Protein AF-A0A7X5N000-F1 (afdb_monomer_lite)

Sequence (124 aa):
MHSYPAKPLSILTPLVLGATPVIAQTAPAPAPAASEAPIIVTGRGLDDAPGDRAFDVVTIERDRILQSGSNRLESVLADVAGLQQFRRSDSRSANPTSQGITLRGLGGNAASRTLLLLDGVPQT

InterPro domains:
  IPR012910 TonB-dependent receptor, plug domain [PF07715] (56-123)
  IPR037066 TonB-dependent receptor, plug domain superfamily [G3DSA:2.170.130.10] (31-124)
  IPR039426 TonB-dependent receptor-like [PS52016] (45-124)

Radius of gyration: 41.98 Å; chains: 1; bounding box: 103×63×99 Å

Foldseek 3Di:
DDDDDDDDDDDDDDDDDDDDDDDPDPDPDPDPDDDPDDDDDDDDDDDDDPCNVVDDDDDDDPVNCVPPPVNAPVSSQVPDPQKDWQDPDGPVPDDPLQTAIGGNNPQHDSVGHPFDDDVNHTDD

pLDDT: mean 75.95, std 14.29, range [43.41, 93.75]

Secondary structure (DSSP, 8-state):
--------------------------PPPPP--S----------PPPPPTTGGGS------HHHHHT-TT--HHHHHTTSTTEEES-S--TTTS-GGG--EEETTBSEETTEE---EETTEE--

Structure (mmCIF, N/CA/C/O backbone):
data_AF-A0A7X5N000-F1
#
_entry.id   AF-A0A7X5N000-F1
#
loop_
_atom_site.group_PDB
_atom_site.id
_atom_site.type_symbol
_atom_site.label_atom_id
_atom_site.label_alt_id
_atom_site.label_comp_id
_atom_site.label_asym_id
_atom_site.label_entity_id
_atom_site.label_seq_id
_atom_site.pdbx_PDB_ins_code
_atom_site.Cartn_x
_atom_site.Cartn_y
_atom_site.Cartn_z
_atom_site.occupancy
_atom_site.B_iso_or_equiv
_atom_site.auth_seq_id
_atom_site.auth_comp_id
_atom_site.auth_asym_id
_atom_site.auth_atom_id
_atom_site.pdbx_PDB_model_num
ATOM 1 N N . MET A 1 1 ? 83.759 31.653 -83.967 1.00 43.41 1 MET A N 1
ATOM 2 C CA . MET A 1 1 ? 84.488 32.573 -83.071 1.00 43.41 1 MET A CA 1
ATOM 3 C C . MET A 1 1 ? 83.645 33.837 -82.939 1.00 43.41 1 MET A C 1
ATOM 5 O O . MET A 1 1 ? 83.430 34.488 -83.944 1.00 43.41 1 MET A O 1
ATOM 9 N N . HIS A 1 2 ? 83.105 34.073 -81.739 1.00 48.38 2 HIS A N 1
ATOM 10 C CA . HIS A 1 2 ? 82.548 35.325 -81.196 1.00 48.38 2 HIS A CA 1
ATOM 11 C C . HIS A 1 2 ? 81.526 36.144 -82.010 1.00 48.38 2 HIS A C 1
ATOM 13 O O . HIS A 1 2 ? 81.896 36.908 -82.895 1.00 48.38 2 HIS A O 1
ATOM 19 N N . SER A 1 3 ? 80.268 36.155 -81.552 1.00 48.22 3 SER A N 1
ATOM 20 C CA . SER A 1 3 ? 79.730 37.297 -80.778 1.00 48.22 3 SER A CA 1
ATOM 21 C C . SER A 1 3 ? 78.263 37.075 -80.383 1.00 48.22 3 SER A C 1
ATOM 23 O O . SER A 1 3 ? 77.413 36.840 -81.234 1.00 48.22 3 SER A O 1
ATOM 25 N N . TYR A 1 4 ? 77.974 37.176 -79.083 1.00 55.09 4 TYR A N 1
ATOM 26 C CA . TYR A 1 4 ? 76.634 37.465 -78.556 1.00 55.09 4 TYR A CA 1
ATOM 27 C C . TYR A 1 4 ? 76.375 38.971 -78.675 1.00 55.09 4 TYR A C 1
ATOM 29 O O . TYR A 1 4 ? 77.298 39.751 -78.429 1.00 55.09 4 TYR A O 1
ATOM 37 N N . PRO A 1 5 ? 75.123 39.389 -78.922 1.00 58.16 5 PRO A N 1
ATOM 38 C CA . PRO A 1 5 ? 74.670 40.598 -78.241 1.00 58.16 5 PRO A CA 1
ATOM 39 C C . PRO A 1 5 ? 73.259 40.526 -77.632 1.00 58.16 5 PRO A C 1
ATOM 41 O O . PRO A 1 5 ? 72.278 40.183 -78.281 1.00 58.16 5 PRO A O 1
ATOM 44 N N . ALA A 1 6 ? 73.244 40.933 -76.359 1.00 52.38 6 ALA A N 1
ATOM 45 C CA . ALA A 1 6 ? 72.279 41.769 -75.641 1.00 52.38 6 ALA A CA 1
ATOM 46 C C . ALA A 1 6 ? 70.773 41.429 -75.673 1.00 52.38 6 ALA A C 1
ATOM 48 O O . ALA A 1 6 ? 70.065 41.570 -76.662 1.00 52.38 6 ALA A O 1
ATOM 49 N N . LYS A 1 7 ? 70.272 41.111 -74.476 1.00 54.66 7 LYS A N 1
ATOM 50 C CA . LYS A 1 7 ? 68.864 40.957 -74.095 1.00 54.66 7 LYS A CA 1
ATOM 51 C C . LYS A 1 7 ? 68.276 42.337 -73.733 1.00 54.66 7 LYS A C 1
ATOM 53 O O . LYS A 1 7 ? 68.822 42.955 -72.818 1.00 54.66 7 LYS A O 1
ATOM 58 N N . PRO A 1 8 ? 67.182 42.827 -74.350 1.00 47.84 8 PRO A N 1
ATOM 59 C CA . PRO A 1 8 ? 66.508 44.030 -73.872 1.00 47.84 8 PRO A CA 1
ATOM 60 C C . PRO A 1 8 ? 65.340 43.692 -72.930 1.00 47.84 8 PRO A C 1
ATOM 62 O O . PRO A 1 8 ? 64.322 43.130 -73.317 1.00 47.84 8 PRO A O 1
ATOM 65 N N . LEU A 1 9 ? 65.585 44.008 -71.659 1.00 52.59 9 LEU A N 1
ATOM 66 C CA . LEU A 1 9 ? 64.733 44.729 -70.707 1.00 52.59 9 LEU A CA 1
ATOM 67 C C . LEU A 1 9 ? 63.201 44.516 -70.756 1.00 52.59 9 LEU A C 1
ATOM 69 O O . LEU A 1 9 ? 62.485 45.121 -71.549 1.00 52.59 9 LEU A O 1
ATOM 73 N N . SER A 1 10 ? 62.711 43.728 -69.794 1.00 45.31 10 SER A N 1
ATOM 74 C CA . SER A 1 10 ? 61.302 43.619 -69.397 1.00 45.31 10 SER A CA 1
ATOM 75 C C . SER A 1 10 ? 60.750 44.945 -68.865 1.00 45.31 10 SER A C 1
ATOM 77 O O . SER A 1 10 ? 61.334 45.530 -67.954 1.00 45.31 10 SER A O 1
ATOM 79 N N . ILE A 1 11 ? 59.576 45.361 -69.350 1.00 54.34 11 ILE A N 1
ATOM 80 C CA . ILE A 1 11 ? 58.754 46.398 -68.711 1.00 54.34 11 ILE A CA 1
ATOM 81 C C . ILE A 1 11 ? 57.588 45.702 -68.006 1.00 54.34 11 ILE A C 1
ATOM 83 O O . ILE A 1 11 ? 56.788 44.994 -68.612 1.00 54.34 11 ILE A O 1
ATOM 87 N N . LEU A 1 12 ? 57.572 45.877 -66.691 1.00 49.41 12 LEU A N 1
ATOM 88 C CA . LEU A 1 12 ? 56.717 45.230 -65.708 1.00 49.41 12 LEU A CA 1
ATOM 89 C C . LEU A 1 12 ? 55.396 46.014 -65.615 1.00 49.41 12 LEU A C 1
ATOM 91 O O . LEU A 1 12 ? 55.392 47.176 -65.216 1.00 49.41 12 LEU A O 1
ATOM 95 N N . THR A 1 13 ? 54.282 45.415 -66.035 1.00 55.94 13 THR A N 1
ATOM 96 C CA . THR A 1 13 ? 52.944 46.029 -65.961 1.00 55.94 13 THR A CA 1
ATOM 97 C C . THR A 1 13 ? 52.399 45.904 -64.531 1.00 55.94 13 THR A C 1
ATOM 99 O O . THR A 1 13 ? 52.417 44.795 -63.993 1.00 55.94 13 THR A O 1
ATOM 102 N N . PRO A 1 14 ? 51.911 46.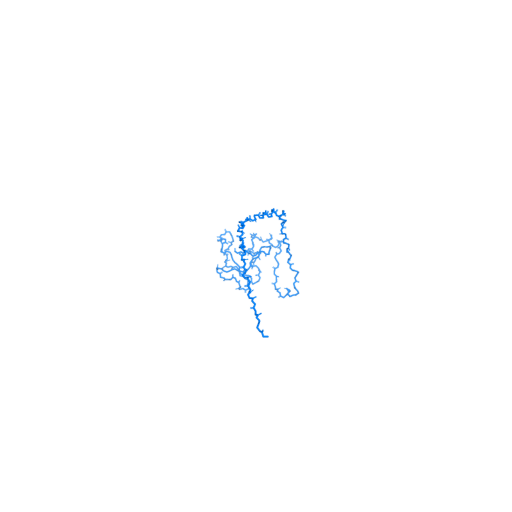977 -63.878 1.00 48.62 14 PRO A N 1
ATOM 103 C CA . PRO A 1 14 ? 51.388 46.863 -62.524 1.00 48.62 14 PRO A CA 1
ATOM 104 C C . PRO A 1 14 ? 49.973 46.270 -62.550 1.00 48.62 14 PRO A C 1
ATOM 106 O O . PRO A 1 14 ? 49.056 46.816 -63.162 1.00 48.62 14 PRO A O 1
ATOM 109 N N . LEU A 1 15 ? 49.806 45.139 -61.865 1.00 55.38 15 LEU A N 1
ATOM 110 C CA . LEU A 1 15 ? 48.518 44.525 -61.557 1.00 55.38 15 LEU A CA 1
ATOM 111 C C . LEU A 1 15 ? 47.834 45.355 -60.460 1.00 55.38 15 LEU A C 1
ATOM 113 O O . LEU A 1 15 ? 48.228 45.304 -59.296 1.00 55.38 15 LEU A O 1
ATOM 117 N N . VAL A 1 16 ? 46.826 46.143 -60.833 1.00 54.19 16 VAL A N 1
ATOM 118 C CA . VAL A 1 16 ? 45.988 46.882 -59.880 1.00 54.19 16 VAL A CA 1
ATOM 119 C C . VAL A 1 16 ? 45.058 45.888 -59.183 1.00 54.19 16 VAL A C 1
ATOM 121 O O . VAL A 1 16 ? 44.122 45.366 -59.785 1.00 54.19 16 VAL A O 1
ATOM 124 N N . LEU A 1 17 ? 45.330 45.614 -57.908 1.00 57.16 17 LEU A N 1
ATOM 125 C CA . LEU A 1 17 ? 44.485 44.792 -57.048 1.00 57.16 17 LEU A CA 1
ATOM 126 C C . LEU A 1 17 ? 43.317 45.655 -56.537 1.00 57.16 17 LEU A C 1
ATOM 128 O O . LEU A 1 17 ? 43.455 46.406 -55.574 1.00 57.16 17 LEU A O 1
ATOM 132 N N . GLY A 1 18 ? 42.176 45.598 -57.223 1.00 48.56 18 GLY A N 1
ATOM 133 C CA . GLY A 1 18 ? 40.949 46.257 -56.780 1.00 48.56 18 GLY A CA 1
ATOM 134 C C . GLY A 1 18 ? 40.359 45.541 -55.564 1.00 48.56 18 GLY A C 1
ATOM 135 O O . GLY A 1 18 ? 39.901 44.408 -55.674 1.00 48.56 18 GLY A O 1
ATOM 136 N N . ALA A 1 19 ? 40.362 46.196 -54.404 1.00 58.88 19 ALA A N 1
ATOM 137 C CA . ALA A 1 19 ? 39.659 45.727 -53.217 1.00 58.88 19 ALA A CA 1
ATOM 138 C C . ALA A 1 19 ? 38.147 45.952 -53.394 1.00 58.88 19 ALA A C 1
ATOM 140 O O . ALA A 1 19 ? 37.656 47.072 -53.261 1.00 58.88 19 ALA A O 1
ATOM 141 N N . THR A 1 20 ? 37.397 44.897 -53.711 1.00 60.53 20 THR A N 1
ATOM 142 C CA . THR A 1 20 ? 35.929 44.934 -53.680 1.00 60.53 20 THR A CA 1
ATOM 143 C C . THR A 1 20 ? 35.450 44.827 -52.228 1.00 60.53 20 THR A C 1
ATOM 145 O O . THR A 1 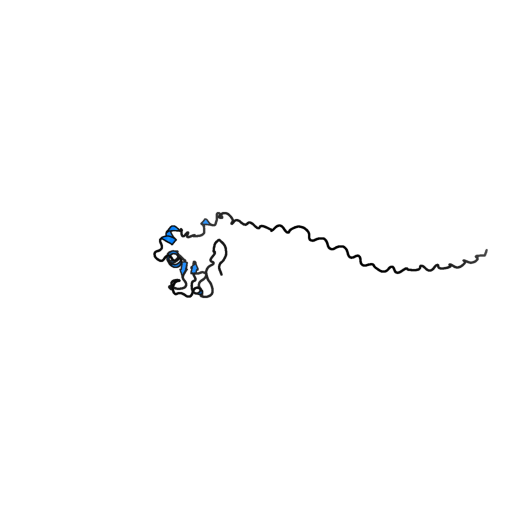20 ? 35.844 43.874 -51.549 1.00 60.53 20 THR A O 1
ATOM 148 N N . PRO A 1 21 ? 34.611 45.747 -51.721 1.00 57.03 21 PRO A N 1
ATOM 149 C CA . PRO A 1 21 ? 34.057 45.624 -50.378 1.00 57.03 21 PRO A CA 1
ATOM 150 C C . PRO A 1 21 ? 33.146 44.393 -50.294 1.00 57.03 21 PRO A C 1
ATOM 152 O O . PRO A 1 21 ? 32.274 44.188 -51.139 1.00 57.03 21 PRO A O 1
ATOM 155 N N . VAL A 1 22 ? 33.353 43.575 -49.261 1.00 59.31 22 VAL A N 1
ATOM 156 C CA . VAL A 1 22 ? 32.451 42.482 -48.883 1.00 59.31 22 VAL A CA 1
ATOM 157 C C . VAL A 1 22 ? 31.090 43.086 -48.545 1.00 59.31 22 VAL A C 1
ATOM 159 O O . VAL A 1 22 ? 30.920 43.741 -47.520 1.00 59.31 22 VAL A O 1
ATOM 162 N N . ILE A 1 23 ? 30.112 42.873 -49.422 1.00 58.19 23 ILE A N 1
ATOM 163 C CA . ILE A 1 23 ? 28.702 43.065 -49.094 1.00 58.19 23 ILE A CA 1
ATOM 164 C C . ILE A 1 23 ? 28.286 41.817 -48.316 1.00 58.19 23 ILE A C 1
ATOM 166 O O . ILE A 1 23 ? 28.259 40.712 -48.858 1.00 58.19 23 ILE A O 1
ATOM 170 N N . ALA A 1 24 ? 28.014 41.986 -47.024 1.00 53.12 24 ALA A N 1
ATOM 171 C CA . ALA A 1 24 ? 27.436 40.944 -46.190 1.00 53.12 24 ALA A CA 1
ATOM 172 C C . ALA A 1 24 ? 26.067 40.547 -46.765 1.00 53.12 24 ALA A C 1
ATOM 174 O O . ALA A 1 24 ? 25.136 41.351 -46.793 1.00 53.12 24 ALA A O 1
ATOM 175 N N . GLN A 1 25 ? 25.947 39.314 -47.254 1.00 59.62 25 GLN A N 1
ATOM 176 C CA . GLN A 1 25 ? 24.676 38.786 -47.735 1.00 59.62 25 GLN A CA 1
ATOM 177 C C . GLN A 1 25 ? 23.845 38.333 -46.530 1.00 59.62 25 GLN A C 1
ATOM 179 O O . GLN A 1 25 ? 24.043 37.236 -46.013 1.00 59.62 25 GLN A O 1
ATOM 184 N N . THR A 1 26 ? 22.921 39.178 -46.064 1.00 59.12 26 THR A N 1
ATOM 185 C CA . THR A 1 26 ? 21.841 38.739 -45.168 1.00 59.12 26 THR A CA 1
ATOM 186 C C . THR A 1 26 ? 20.935 37.804 -45.962 1.00 59.12 26 THR A C 1
ATOM 188 O O . THR A 1 26 ? 20.136 38.248 -46.784 1.00 59.12 26 THR A O 1
ATOM 191 N N . ALA A 1 27 ? 21.079 36.497 -45.744 1.00 66.00 27 ALA A N 1
ATOM 192 C CA . ALA A 1 27 ? 20.091 35.529 -46.199 1.00 66.00 27 ALA A CA 1
ATOM 193 C C . ALA A 1 27 ? 18.766 35.781 -45.448 1.00 66.00 27 ALA A C 1
ATOM 195 O O . ALA A 1 27 ? 18.808 36.042 -44.240 1.00 66.00 27 ALA A O 1
ATOM 196 N N . PRO A 1 28 ? 17.595 35.712 -46.109 1.00 59.94 28 PRO A N 1
ATOM 197 C CA . PRO A 1 28 ? 16.319 35.766 -45.408 1.00 59.94 28 PRO A CA 1
ATOM 198 C C . PRO A 1 28 ? 16.273 34.634 -44.381 1.00 59.94 28 PRO A C 1
ATOM 200 O O . PRO A 1 28 ? 16.552 33.482 -44.722 1.00 59.94 28 PRO A O 1
ATOM 203 N N . ALA A 1 29 ? 15.934 34.952 -43.131 1.00 63.66 29 ALA A N 1
ATOM 204 C CA . ALA A 1 29 ? 15.650 33.927 -42.137 1.00 63.66 29 ALA A CA 1
ATOM 205 C C . ALA A 1 29 ? 14.544 33.008 -42.693 1.00 63.66 29 ALA A C 1
ATOM 207 O O . ALA A 1 29 ? 13.558 33.527 -43.229 1.00 63.66 29 ALA A O 1
ATOM 208 N N . PRO A 1 30 ? 14.688 31.672 -42.618 1.00 64.25 30 PRO A N 1
ATOM 209 C CA . PRO A 1 30 ? 13.622 30.779 -43.045 1.00 64.25 30 PRO A CA 1
ATOM 210 C C . PRO A 1 30 ? 12.349 31.134 -42.269 1.00 64.25 30 PRO A C 1
ATOM 212 O O . PRO A 1 30 ? 12.389 31.312 -41.050 1.00 64.25 30 PRO A O 1
ATOM 215 N N . ALA A 1 31 ? 11.233 31.291 -42.987 1.00 65.38 31 ALA A N 1
ATOM 216 C CA . ALA A 1 31 ? 9.919 31.489 -42.382 1.00 65.38 31 ALA A CA 1
ATOM 217 C C . ALA A 1 31 ? 9.666 30.384 -41.340 1.00 65.38 31 ALA A C 1
ATOM 219 O O . ALA A 1 31 ? 10.102 29.252 -41.580 1.00 65.38 31 ALA A O 1
ATOM 220 N N . PRO A 1 32 ? 8.993 30.670 -40.206 1.00 62.28 32 PRO A N 1
ATOM 221 C CA . PRO A 1 32 ? 8.733 29.653 -39.195 1.00 62.28 32 PRO A CA 1
ATOM 222 C C . PRO A 1 32 ? 7.993 28.491 -39.859 1.00 62.28 32 PRO A C 1
ATOM 224 O O . PRO A 1 32 ? 6.873 28.637 -40.351 1.00 62.28 32 PRO A O 1
ATOM 227 N N . ALA A 1 33 ? 8.686 27.360 -39.962 1.00 61.91 33 ALA A N 1
ATOM 228 C CA . ALA A 1 33 ? 8.156 26.160 -40.567 1.00 61.91 33 ALA A CA 1
ATOM 229 C C . ALA A 1 33 ? 6.994 25.655 -39.707 1.00 61.91 33 ALA A C 1
ATOM 231 O O . ALA A 1 33 ? 7.162 25.516 -38.505 1.00 61.91 33 ALA A O 1
ATOM 232 N N . ALA A 1 34 ? 5.859 25.417 -40.372 1.00 62.12 34 ALA A N 1
ATOM 233 C CA . ALA A 1 34 ? 4.749 24.528 -40.028 1.00 62.12 34 ALA A CA 1
ATOM 234 C C . ALA A 1 34 ? 4.289 24.465 -38.557 1.00 62.12 34 ALA A C 1
ATOM 236 O O . ALA A 1 34 ? 5.033 24.098 -37.659 1.00 62.12 34 ALA A O 1
ATOM 237 N N . SER A 1 35 ? 2.985 24.700 -38.359 1.00 64.19 35 SER A N 1
ATOM 238 C CA . SER A 1 35 ? 2.234 24.379 -37.139 1.00 64.19 35 SER A CA 1
ATOM 239 C C . SER A 1 35 ? 2.754 23.096 -36.485 1.00 64.19 35 SER A C 1
ATOM 241 O O . SER A 1 35 ? 2.587 22.007 -37.035 1.00 64.19 35 SER A O 1
ATOM 243 N N . GLU A 1 36 ? 3.390 23.246 -35.328 1.00 70.06 36 GLU A N 1
ATOM 244 C CA . GLU A 1 36 ? 4.012 22.166 -34.572 1.00 70.06 36 GLU A CA 1
ATOM 245 C C . GLU A 1 36 ? 2.899 21.233 -34.078 1.00 70.06 36 GLU A C 1
ATOM 247 O O . GLU A 1 36 ? 2.192 21.520 -33.112 1.00 70.06 36 GLU A O 1
ATOM 252 N N . ALA A 1 37 ? 2.634 20.164 -34.832 1.00 76.62 37 ALA A N 1
ATOM 253 C CA . ALA A 1 37 ? 1.636 19.182 -34.441 1.00 76.62 37 ALA A CA 1
ATOM 254 C C . ALA A 1 37 ? 2.062 18.569 -33.093 1.00 76.62 37 ALA A C 1
ATOM 256 O O . ALA A 1 37 ? 3.228 18.188 -32.949 1.00 76.62 37 ALA A O 1
ATOM 257 N N . PRO A 1 38 ? 1.160 18.472 -32.099 1.00 82.38 38 PRO A N 1
ATOM 258 C CA . PRO A 1 38 ? 1.525 17.977 -30.780 1.00 82.38 38 PRO A CA 1
ATOM 259 C C . PRO A 1 38 ? 2.012 16.529 -30.873 1.00 82.38 38 PRO A C 1
ATOM 261 O O . PRO A 1 38 ? 1.357 15.674 -31.472 1.00 82.38 38 PRO A O 1
ATOM 264 N N . ILE A 1 39 ? 3.158 16.245 -30.254 1.00 85.44 39 ILE A N 1
ATOM 265 C CA . ILE A 1 39 ? 3.681 14.884 -30.132 1.00 85.44 39 ILE A CA 1
ATOM 266 C C . ILE A 1 39 ? 2.859 14.167 -29.059 1.00 85.44 39 ILE A C 1
ATOM 268 O O . ILE A 1 39 ? 2.980 14.458 -27.869 1.00 85.44 39 ILE A O 1
ATOM 272 N N . ILE A 1 40 ? 2.012 13.230 -29.482 1.00 85.50 40 ILE A N 1
ATOM 273 C CA . ILE A 1 40 ? 1.215 12.405 -28.573 1.00 85.50 40 ILE A CA 1
ATOM 274 C C . ILE A 1 40 ? 2.008 11.140 -28.250 1.00 85.50 40 ILE A C 1
ATOM 276 O O . ILE A 1 40 ? 2.218 10.289 -29.112 1.00 85.50 40 ILE A O 1
ATOM 280 N N . VAL A 1 41 ? 2.428 11.011 -26.992 1.00 84.50 41 VAL A N 1
ATOM 281 C CA . VAL A 1 41 ? 3.070 9.799 -26.474 1.00 84.50 41 VAL A CA 1
ATOM 282 C C . VAL A 1 41 ? 2.011 8.949 -25.782 1.00 84.50 41 VAL A C 1
ATOM 284 O O . VAL A 1 41 ? 1.505 9.315 -24.724 1.00 84.50 41 VAL A O 1
ATOM 287 N N . THR A 1 42 ? 1.669 7.809 -26.376 1.00 86.94 42 THR A N 1
ATOM 288 C CA . THR A 1 42 ? 0.793 6.807 -25.754 1.00 86.94 42 THR A CA 1
ATOM 289 C C . THR A 1 42 ? 1.631 5.682 -25.159 1.00 86.94 42 THR A C 1
ATOM 291 O O . THR A 1 42 ? 2.473 5.116 -25.854 1.00 86.94 42 THR A O 1
ATOM 294 N N . GLY A 1 43 ? 1.373 5.318 -23.903 1.00 83.62 43 GLY A N 1
ATOM 295 C CA . GLY A 1 43 ? 1.968 4.154 -23.248 1.00 83.62 43 GLY A CA 1
ATOM 296 C C . GLY A 1 43 ? 0.886 3.241 -22.677 1.00 83.62 43 GLY A C 1
ATOM 297 O O . GLY A 1 43 ? -0.089 3.719 -22.102 1.00 83.62 43 GLY A O 1
ATOM 298 N N . ARG A 1 44 ? 1.063 1.927 -22.831 1.00 82.62 44 ARG A N 1
ATOM 299 C CA . ARG A 1 44 ? 0.303 0.881 -22.133 1.00 82.62 44 ARG A CA 1
ATOM 300 C C . ARG A 1 44 ? 1.295 0.081 -21.285 1.00 82.62 44 ARG A C 1
ATOM 302 O O . ARG A 1 44 ? 2.408 -0.173 -21.740 1.00 82.62 44 ARG A O 1
ATOM 309 N N . GLY A 1 45 ? 0.892 -0.309 -20.076 1.00 78.62 45 GLY A N 1
ATOM 310 C CA . GLY A 1 45 ? 1.663 -1.251 -19.261 1.00 78.62 45 GLY A CA 1
ATOM 311 C C . GLY A 1 45 ? 1.822 -2.598 -19.971 1.00 78.62 45 GLY A C 1
ATOM 312 O O . GLY A 1 45 ? 0.928 -3.013 -20.708 1.00 78.62 45 GLY A O 1
ATOM 313 N N . LEU A 1 46 ? 2.964 -3.258 -19.777 1.00 84.25 46 LEU A N 1
ATOM 314 C CA . LEU A 1 46 ? 3.167 -4.613 -20.290 1.00 84.25 46 LEU A CA 1
ATOM 315 C C . LEU A 1 46 ? 2.139 -5.571 -19.678 1.00 84.25 46 LEU A C 1
ATOM 317 O O . LEU A 1 46 ? 1.649 -5.339 -18.574 1.00 84.25 46 LEU A O 1
ATOM 321 N N . ASP A 1 47 ? 1.829 -6.637 -20.411 1.00 87.00 47 ASP A N 1
ATOM 322 C CA . ASP A 1 47 ? 1.059 -7.747 -19.857 1.00 87.00 47 ASP A CA 1
ATOM 323 C C . ASP A 1 47 ? 1.850 -8.424 -18.729 1.00 87.00 47 ASP A C 1
ATOM 325 O O . ASP A 1 47 ? 3.086 -8.398 -18.737 1.00 87.00 47 ASP A O 1
ATOM 329 N N . ASP A 1 48 ? 1.132 -9.049 -17.792 1.00 84.06 48 ASP A N 1
ATOM 330 C CA . ASP A 1 48 ? 1.734 -9.761 -16.665 1.00 84.06 48 ASP A CA 1
ATOM 331 C C . ASP A 1 48 ? 2.788 -10.763 -17.158 1.00 84.06 48 ASP A C 1
ATOM 333 O O . ASP A 1 48 ? 2.539 -11.625 -18.014 1.00 84.06 48 ASP A O 1
ATOM 337 N N . ALA A 1 49 ? 3.987 -10.669 -16.596 1.00 87.69 49 ALA A N 1
ATOM 338 C CA . ALA A 1 49 ? 5.055 -11.595 -16.898 1.00 87.69 49 ALA A CA 1
ATOM 339 C C . ALA A 1 49 ? 4.747 -12.967 -16.269 1.00 87.69 49 ALA A C 1
ATOM 341 O O . ALA A 1 49 ? 4.177 -13.054 -15.179 1.00 87.69 49 ALA A O 1
ATOM 342 N N . PRO A 1 50 ? 5.207 -14.086 -16.864 1.00 86.75 50 PRO A N 1
ATOM 343 C CA . PRO A 1 50 ? 5.043 -15.413 -16.263 1.00 86.75 50 PRO A CA 1
ATOM 344 C C . PRO A 1 50 ? 5.571 -15.518 -14.822 1.00 86.75 50 PRO A C 1
ATOM 346 O O . PRO A 1 50 ? 5.072 -16.341 -14.049 1.00 86.75 50 PRO A O 1
ATOM 349 N N . GLY A 1 51 ? 6.576 -14.699 -14.482 1.00 87.50 51 GLY A N 1
ATOM 350 C CA . GLY A 1 51 ? 7.182 -14.605 -13.156 1.00 87.50 51 GLY A CA 1
ATOM 351 C C . GLY A 1 51 ? 6.350 -13.837 -12.128 1.00 87.50 51 GLY A C 1
ATOM 352 O O . GLY A 1 51 ? 6.589 -14.020 -10.938 1.00 87.50 51 GLY A O 1
ATOM 353 N N . ASP A 1 52 ? 5.346 -13.059 -12.537 1.00 85.88 52 ASP A N 1
ATOM 354 C CA . ASP A 1 52 ? 4.574 -12.220 -11.611 1.00 85.88 52 ASP A CA 1
ATOM 355 C C . ASP A 1 52 ? 3.769 -13.054 -10.612 1.00 85.88 52 ASP A C 1
ATOM 357 O O . ASP A 1 52 ? 3.594 -12.660 -9.463 1.00 85.88 52 ASP A O 1
ATOM 361 N N . ARG A 1 53 ? 3.394 -14.283 -10.997 1.00 80.31 53 ARG A N 1
ATOM 362 C CA . ARG A 1 53 ? 2.751 -15.255 -10.094 1.00 80.31 53 ARG A CA 1
ATOM 363 C C . ARG A 1 53 ? 3.622 -15.673 -8.908 1.00 80.31 53 ARG A C 1
ATOM 365 O O . ARG A 1 53 ? 3.104 -16.270 -7.971 1.00 80.31 53 ARG A O 1
ATOM 372 N N . ALA A 1 54 ? 4.933 -15.432 -8.961 1.00 88.12 54 ALA A N 1
ATOM 373 C CA . ALA A 1 54 ? 5.817 -15.686 -7.828 1.00 88.12 54 ALA A CA 1
ATOM 374 C C . ALA A 1 54 ? 5.649 -14.635 -6.718 1.00 88.12 54 ALA A C 1
ATOM 376 O O . ALA A 1 54 ? 6.061 -14.882 -5.582 1.00 88.12 54 ALA A O 1
ATOM 377 N N . PHE A 1 55 ? 5.059 -13.476 -7.025 1.00 85.00 55 PHE A N 1
ATOM 378 C CA . PHE A 1 55 ? 4.763 -12.448 -6.039 1.00 85.00 55 PHE A CA 1
ATOM 379 C C . PHE A 1 55 ? 3.384 -12.669 -5.421 1.00 85.00 55 PHE A C 1
ATOM 381 O O . PHE A 1 55 ? 2.400 -12.952 -6.095 1.00 85.00 55 PHE A O 1
ATOM 388 N N . ASP A 1 56 ? 3.319 -12.497 -4.107 1.00 87.75 56 ASP A N 1
ATOM 389 C CA . ASP A 1 56 ? 2.065 -12.465 -3.365 1.00 87.75 56 ASP A CA 1
ATOM 390 C C . ASP A 1 56 ? 1.427 -11.069 -3.483 1.00 87.75 56 ASP A C 1
ATOM 392 O O . ASP A 1 56 ? 2.060 -10.066 -3.123 1.00 87.75 56 ASP A O 1
ATOM 396 N N . VAL A 1 57 ? 0.204 -11.035 -4.028 1.00 90.19 57 VAL A N 1
ATOM 397 C CA . VAL A 1 57 ? -0.591 -9.841 -4.351 1.00 90.19 57 VAL A CA 1
ATOM 398 C C . VAL A 1 57 ? -1.938 -9.927 -3.641 1.00 90.19 57 VAL A C 1
ATOM 400 O O . VAL A 1 57 ? -2.661 -10.913 -3.771 1.00 90.19 57 VAL A O 1
ATOM 403 N N . VAL A 1 58 ? -2.305 -8.856 -2.936 1.00 92.69 58 VAL A N 1
ATOM 404 C CA . VAL A 1 58 ? -3.610 -8.728 -2.280 1.00 92.69 58 VAL A CA 1
ATOM 405 C C . VAL A 1 58 ? -4.443 -7.682 -3.010 1.00 92.69 58 VAL A C 1
ATOM 407 O O . VAL A 1 58 ? -4.160 -6.488 -2.928 1.00 92.69 58 VAL A O 1
ATOM 410 N N . THR A 1 59 ? -5.499 -8.132 -3.687 1.00 93.56 59 THR A N 1
ATOM 411 C CA . THR A 1 59 ? -6.492 -7.249 -4.312 1.00 93.56 59 THR A CA 1
ATOM 412 C C . THR A 1 59 ? -7.601 -6.925 -3.317 1.00 93.56 59 THR A C 1
ATOM 414 O O . THR A 1 59 ? -8.206 -7.816 -2.717 1.00 93.56 59 THR A O 1
ATOM 417 N N . ILE A 1 60 ? -7.876 -5.635 -3.129 1.00 93.00 60 ILE A N 1
ATOM 418 C CA . ILE A 1 60 ? -8.965 -5.149 -2.279 1.00 93.00 60 ILE A CA 1
ATOM 419 C C . ILE A 1 60 ? -10.073 -4.624 -3.186 1.00 93.00 60 ILE A C 1
ATOM 421 O O . ILE A 1 60 ? -9.974 -3.528 -3.731 1.00 93.00 60 ILE A O 1
ATOM 425 N N . GLU A 1 61 ? -11.133 -5.414 -3.329 1.00 93.75 61 GLU A N 1
ATOM 426 C CA . GLU A 1 61 ? -12.269 -5.063 -4.179 1.00 93.75 61 GLU A CA 1
ATOM 427 C C . GLU A 1 61 ? -13.103 -3.909 -3.619 1.00 93.75 61 GLU A C 1
ATOM 429 O O . GLU A 1 61 ? -13.207 -3.705 -2.403 1.00 93.75 61 GLU A O 1
ATOM 434 N N . ARG A 1 62 ? -13.770 -3.188 -4.524 1.00 92.38 62 ARG A N 1
ATOM 435 C CA . ARG A 1 62 ? -14.606 -2.026 -4.191 1.00 92.38 62 ARG A CA 1
ATOM 436 C C . ARG A 1 62 ? -15.659 -2.346 -3.134 1.00 92.38 62 ARG A C 1
ATOM 438 O O . ARG A 1 62 ? -15.823 -1.576 -2.192 1.00 92.38 62 ARG A O 1
ATOM 445 N N . ASP A 1 63 ? -16.343 -3.478 -3.263 1.00 92.12 63 ASP A N 1
ATOM 446 C CA . ASP A 1 63 ? -17.412 -3.863 -2.339 1.00 92.12 63 ASP A CA 1
ATOM 447 C C . ASP A 1 63 ? -16.892 -4.044 -0.912 1.00 92.12 63 ASP A C 1
ATOM 449 O O . ASP A 1 63 ? -17.541 -3.610 0.038 1.00 92.12 63 ASP A O 1
ATOM 453 N N . ARG A 1 64 ? -15.677 -4.588 -0.753 1.00 90.44 64 ARG A N 1
ATOM 454 C CA . ARG A 1 64 ? -15.019 -4.702 0.555 1.00 90.44 64 ARG A CA 1
ATOM 455 C C . ARG A 1 64 ? -14.710 -3.327 1.146 1.00 90.44 64 ARG A C 1
ATOM 457 O O . ARG A 1 64 ? -14.876 -3.131 2.347 1.00 90.44 64 ARG A O 1
ATOM 464 N N . ILE A 1 65 ? -14.287 -2.372 0.316 1.00 90.38 65 ILE A N 1
ATOM 465 C CA . ILE A 1 65 ? -14.034 -0.992 0.756 1.00 90.38 65 ILE A CA 1
ATOM 466 C C . ILE A 1 65 ? -15.336 -0.339 1.232 1.00 90.38 65 ILE A C 1
ATOM 468 O O . ILE A 1 65 ? -15.361 0.253 2.308 1.00 90.38 65 ILE A O 1
ATOM 472 N N . LEU A 1 66 ? -16.421 -0.488 0.468 1.00 89.94 66 LEU A N 1
ATOM 473 C CA . LEU A 1 66 ? -17.725 0.108 0.779 1.00 89.94 66 LEU A CA 1
ATOM 474 C C . LEU A 1 66 ? -18.399 -0.519 2.007 1.00 89.94 66 LEU A C 1
ATOM 476 O O . LEU A 1 66 ? -19.136 0.163 2.714 1.00 89.94 66 LEU A O 1
ATOM 480 N N . GLN A 1 67 ? -18.141 -1.798 2.274 1.00 88.56 67 GLN A N 1
ATOM 481 C CA . GLN A 1 67 ? -18.666 -2.510 3.443 1.00 88.56 67 GLN A CA 1
ATOM 482 C C . GLN A 1 67 ? -17.843 -2.273 4.718 1.00 88.56 67 GLN A C 1
ATOM 484 O O . GLN A 1 67 ? -18.246 -2.712 5.797 1.00 88.56 67 GLN A O 1
ATOM 489 N N . SER A 1 68 ? -16.707 -1.570 4.637 1.00 84.56 68 SER A N 1
ATOM 490 C CA . SER A 1 68 ? -15.958 -1.186 5.832 1.00 84.56 68 SER A CA 1
ATOM 491 C C . SER A 1 68 ? -16.788 -0.245 6.708 1.00 84.56 68 SER A C 1
ATOM 493 O O . SER A 1 68 ? -17.126 0.867 6.304 1.00 84.56 68 SER A O 1
ATOM 495 N N . GLY A 1 69 ? -17.032 -0.648 7.959 1.00 75.50 69 GLY A N 1
ATOM 496 C CA . GLY A 1 69 ? -17.824 0.129 8.921 1.00 75.50 69 GLY A CA 1
ATOM 497 C C . GLY A 1 69 ? -17.255 1.513 9.261 1.00 75.50 69 GLY A C 1
ATOM 498 O O . GLY A 1 69 ? -17.964 2.344 9.819 1.00 75.50 69 GLY A O 1
ATOM 499 N N . SER A 1 70 ? -15.993 1.782 8.915 1.00 76.94 70 SER A N 1
ATOM 500 C CA . SER A 1 70 ? -15.352 3.082 9.136 1.00 76.94 70 SER A CA 1
ATOM 501 C C . SER A 1 70 ? -15.337 3.972 7.884 1.00 76.94 70 SER A C 1
ATOM 503 O O . SER A 1 70 ? -15.048 5.166 7.988 1.00 76.94 70 SER A O 1
ATOM 505 N N . ASN A 1 71 ? -15.650 3.405 6.707 1.00 75.81 71 ASN A N 1
ATOM 506 C CA . ASN A 1 71 ? -15.496 4.029 5.387 1.00 75.81 71 ASN A CA 1
ATOM 507 C C . ASN A 1 71 ? -14.098 4.655 5.192 1.00 75.81 71 ASN A C 1
ATOM 509 O O . ASN A 1 71 ? -13.950 5.812 4.796 1.00 75.81 71 ASN A O 1
ATOM 513 N N . ARG A 1 72 ? -13.057 3.902 5.570 1.00 80.69 72 ARG A N 1
ATOM 514 C CA . ARG A 1 72 ? -11.662 4.362 5.647 1.00 80.69 72 ARG A CA 1
ATOM 515 C C . ARG A 1 72 ? -10.700 3.340 5.078 1.00 80.69 72 ARG A C 1
ATOM 517 O O . ARG A 1 72 ? -10.787 2.163 5.430 1.00 80.69 72 ARG A O 1
ATOM 524 N N . LEU A 1 73 ? -9.716 3.798 4.310 1.00 85.25 73 LEU A N 1
ATOM 525 C CA . LEU A 1 73 ? -8.685 2.921 3.752 1.00 85.25 73 LEU A CA 1
ATOM 526 C C . LEU A 1 73 ? -7.859 2.237 4.847 1.00 85.25 73 LEU A C 1
ATOM 528 O O . LEU A 1 73 ? -7.614 1.038 4.754 1.00 85.25 73 LEU A O 1
ATOM 532 N N . GLU A 1 74 ? -7.510 2.943 5.928 1.00 86.12 74 GLU A N 1
ATOM 533 C CA . GLU A 1 74 ? -6.723 2.375 7.031 1.00 86.12 74 GLU A CA 1
ATOM 534 C C . GLU A 1 74 ? -7.388 1.163 7.696 1.00 86.12 74 GLU A C 1
ATOM 536 O O . GLU A 1 74 ? -6.697 0.260 8.156 1.00 86.12 74 GLU A O 1
ATOM 541 N N . SER A 1 75 ? -8.720 1.109 7.718 1.00 87.75 75 SER A N 1
ATOM 542 C CA . SER A 1 75 ? -9.439 -0.024 8.307 1.00 87.75 75 SER A CA 1
ATOM 543 C C . SER A 1 75 ? -9.359 -1.279 7.439 1.00 87.75 75 SER A C 1
ATOM 545 O O . SER A 1 75 ? -9.188 -2.370 7.960 1.00 87.75 75 SER A O 1
ATOM 547 N N . VAL A 1 76 ? -9.410 -1.124 6.114 1.00 90.94 76 VAL A N 1
ATOM 548 C CA . VAL A 1 76 ? -9.362 -2.249 5.168 1.00 90.94 76 VAL A CA 1
ATOM 549 C C . VAL A 1 76 ? -7.930 -2.764 5.000 1.00 90.94 76 VAL A C 1
ATOM 551 O O . VAL A 1 76 ? -7.704 -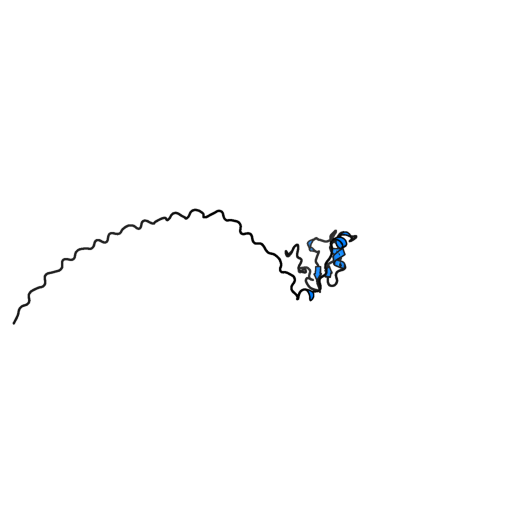3.966 4.847 1.00 90.94 76 VAL A O 1
ATOM 554 N N . LEU A 1 77 ? -6.954 -1.851 5.061 1.00 89.81 77 LEU A N 1
ATOM 555 C CA . LEU A 1 77 ? -5.527 -2.167 4.996 1.00 89.81 77 LEU A CA 1
ATOM 556 C C . LEU A 1 77 ? -5.019 -2.880 6.256 1.00 89.81 77 LEU A C 1
ATOM 558 O O . LEU A 1 77 ? -4.030 -3.601 6.171 1.00 89.81 77 LEU A O 1
ATOM 562 N N . ALA A 1 78 ? -5.674 -2.706 7.408 1.00 88.25 78 ALA A N 1
ATOM 563 C CA . ALA A 1 78 ? -5.273 -3.348 8.662 1.00 88.25 78 ALA A CA 1
ATOM 564 C C . ALA A 1 78 ? -5.335 -4.887 8.614 1.00 88.25 78 ALA A C 1
ATOM 566 O O . ALA A 1 78 ? -4.587 -5.539 9.340 1.00 88.25 78 ALA A O 1
ATOM 567 N N . ASP A 1 79 ? -6.171 -5.462 7.745 1.00 88.56 79 ASP A N 1
ATOM 568 C CA . ASP A 1 79 ? -6.304 -6.918 7.604 1.00 88.56 79 ASP A CA 1
ATOM 569 C C . ASP A 1 79 ? -5.263 -7.532 6.646 1.00 88.56 79 ASP A C 1
ATOM 571 O O . ASP A 1 79 ? -5.223 -8.749 6.465 1.00 88.56 79 ASP A O 1
ATOM 575 N N . VAL A 1 80 ? -4.452 -6.711 5.968 1.00 92.06 80 VAL A N 1
ATOM 576 C CA . VAL A 1 80 ? -3.497 -7.186 4.957 1.00 92.06 80 VAL A CA 1
ATOM 577 C C . VAL A 1 80 ? -2.225 -7.686 5.637 1.00 92.06 80 VAL A C 1
ATOM 579 O O . VAL A 1 80 ? -1.501 -6.928 6.283 1.00 92.06 80 VAL A O 1
ATOM 582 N N . ALA A 1 81 ? -1.916 -8.971 5.458 1.00 91.50 81 ALA A N 1
ATOM 583 C CA . ALA A 1 81 ? -0.713 -9.576 6.016 1.00 91.50 81 ALA A CA 1
ATOM 584 C C . ALA A 1 81 ? 0.564 -8.878 5.515 1.00 91.50 81 ALA A C 1
ATOM 586 O O . ALA A 1 81 ? 0.711 -8.554 4.338 1.00 91.50 81 ALA A O 1
ATOM 587 N N . GLY A 1 82 ? 1.512 -8.648 6.425 1.00 90.12 82 GLY A N 1
ATOM 588 C CA . GLY A 1 82 ? 2.777 -7.987 6.103 1.00 90.12 82 GLY A CA 1
ATOM 589 C C . GLY A 1 82 ? 2.673 -6.476 5.869 1.00 90.12 82 GLY A C 1
ATOM 590 O O . GLY A 1 82 ? 3.714 -5.854 5.661 1.00 90.12 82 GLY A O 1
ATOM 591 N N . LEU A 1 83 ? 1.483 -5.873 5.938 1.00 90.56 83 LEU A N 1
ATOM 592 C CA . LEU A 1 83 ? 1.306 -4.423 5.984 1.00 90.56 83 LEU A CA 1
ATOM 593 C C . LEU A 1 83 ? 1.236 -3.966 7.443 1.00 90.56 83 LEU A C 1
ATOM 595 O O . LEU A 1 83 ? 0.535 -4.558 8.260 1.00 90.56 83 LEU A O 1
ATOM 599 N N . GLN A 1 84 ? 1.946 -2.895 7.783 1.00 88.88 84 GLN A N 1
ATOM 600 C CA . GLN A 1 84 ? 1.838 -2.277 9.101 1.00 88.88 84 GLN A CA 1
ATOM 601 C C . GLN A 1 84 ? 1.712 -0.759 8.976 1.00 88.88 84 GLN A C 1
ATOM 603 O O . GLN A 1 84 ? 2.364 -0.108 8.167 1.00 88.88 84 GLN A O 1
ATOM 608 N N . GLN A 1 85 ? 0.840 -0.176 9.792 1.00 86.19 85 GLN A N 1
ATOM 609 C CA . GLN A 1 85 ? 0.640 1.270 9.839 1.00 86.19 85 GLN A CA 1
ATOM 610 C C . GLN A 1 85 ? 1.592 1.887 10.863 1.00 86.19 85 GLN A C 1
ATOM 612 O O . GLN A 1 85 ? 1.798 1.334 11.946 1.00 86.19 85 GLN A O 1
ATOM 617 N N . PHE A 1 86 ? 2.177 3.038 10.528 1.00 78.88 86 PHE A N 1
ATOM 618 C CA . PHE A 1 86 ? 3.161 3.712 11.381 1.00 78.88 86 PHE A CA 1
ATOM 619 C C . PHE A 1 86 ? 2.576 4.137 12.741 1.00 78.88 86 PHE A C 1
ATOM 621 O O . PHE A 1 86 ? 3.281 4.153 13.750 1.00 78.88 86 PHE A O 1
ATOM 628 N N . ARG A 1 87 ? 1.277 4.461 12.791 1.00 74.94 87 ARG A N 1
ATOM 629 C CA . ARG A 1 87 ? 0.555 4.846 14.013 1.00 74.94 87 ARG A CA 1
ATOM 630 C C . ARG A 1 87 ? -0.827 4.201 14.064 1.00 74.94 87 ARG A C 1
ATOM 632 O O . ARG A 1 87 ? -1.376 3.815 13.044 1.00 74.94 87 ARG A O 1
ATOM 639 N N . ARG A 1 88 ? -1.393 4.136 15.274 1.00 70.56 88 ARG A N 1
ATOM 640 C CA . ARG A 1 88 ? -2.772 3.679 15.542 1.00 70.56 88 ARG A CA 1
ATOM 641 C C . ARG A 1 88 ? -3.821 4.798 15.468 1.00 70.56 88 ARG A C 1
ATOM 643 O O . ARG A 1 88 ? -4.983 4.558 15.770 1.00 70.56 88 ARG A O 1
ATOM 650 N N . SER A 1 89 ? -3.407 6.022 15.146 1.00 73.19 89 SER A N 1
ATOM 651 C CA . SER A 1 89 ? -4.312 7.164 15.009 1.00 73.19 89 SER A CA 1
ATOM 652 C C . SER A 1 89 ? -5.003 7.111 13.651 1.00 73.19 89 SER A C 1
ATOM 654 O O . SER A 1 89 ? -4.336 6.944 12.634 1.00 73.19 89 SER A O 1
ATOM 656 N N . ASP A 1 90 ? -6.323 7.268 13.646 1.00 76.38 90 ASP A N 1
ATOM 657 C CA . ASP A 1 90 ? -7.111 7.359 12.419 1.00 76.38 90 ASP A CA 1
ATOM 658 C C . ASP A 1 90 ? -6.897 8.694 11.680 1.00 76.38 90 ASP A C 1
ATOM 660 O O . ASP A 1 90 ? -6.429 9.690 12.243 1.00 76.38 90 ASP A O 1
ATOM 664 N N . SER A 1 91 ? -7.298 8.744 10.410 1.00 79.75 91 SER A N 1
ATOM 665 C CA . SER A 1 91 ? -7.204 9.964 9.595 1.00 79.75 91 SER A CA 1
ATOM 666 C C . SER A 1 91 ? -8.162 11.100 10.010 1.00 79.75 91 SER A C 1
ATOM 668 O O . SER A 1 91 ? -8.125 12.160 9.392 1.00 79.75 91 SER A O 1
ATOM 670 N N . ARG A 1 92 ? -9.030 10.947 11.035 1.00 82.12 92 ARG A N 1
ATOM 671 C CA . ARG A 1 92 ? -9.882 12.066 11.530 1.00 82.12 92 ARG A CA 1
ATOM 672 C C . ARG A 1 92 ? -9.099 13.050 12.360 1.00 82.12 92 ARG A C 1
ATOM 674 O O . ARG A 1 92 ? -9.457 14.222 12.403 1.00 82.12 92 ARG A O 1
ATOM 681 N N . SER A 1 93 ? -8.130 12.536 13.101 1.00 82.38 93 SER A N 1
ATOM 682 C CA . SER A 1 93 ? -7.445 13.285 14.148 1.00 82.38 93 SER A CA 1
ATOM 683 C C . SER A 1 93 ? -5.930 13.297 13.969 1.00 82.38 93 SER A C 1
ATOM 685 O O . SER A 1 93 ? -5.255 14.138 14.561 1.00 82.38 93 SER A O 1
ATOM 687 N N . ALA A 1 94 ? -5.383 12.403 13.140 1.00 79.44 94 ALA A N 1
ATOM 688 C CA . ALA A 1 94 ? -3.970 12.405 12.803 1.00 79.44 94 ALA A CA 1
ATOM 689 C C . ALA A 1 94 ? -3.587 13.601 11.919 1.00 79.44 94 ALA A C 1
ATOM 691 O O . ALA A 1 94 ? -4.339 14.038 11.050 1.00 79.44 94 ALA A O 1
ATOM 692 N N . ASN A 1 95 ? -2.355 14.083 12.095 1.00 79.69 95 ASN A N 1
ATOM 693 C CA . ASN A 1 95 ? -1.743 14.983 11.127 1.00 79.69 95 ASN A CA 1
ATOM 694 C C . ASN A 1 95 ? -1.647 14.249 9.770 1.00 79.69 95 ASN A C 1
ATOM 696 O O . ASN A 1 95 ? -1.120 13.131 9.749 1.00 79.69 95 ASN A O 1
ATOM 700 N N . PRO A 1 96 ? -2.108 14.840 8.651 1.00 74.44 96 PRO A N 1
ATOM 701 C CA . PRO A 1 96 ? -2.133 14.179 7.344 1.00 74.44 96 PRO A CA 1
ATOM 702 C C . PRO A 1 96 ? -0.756 13.679 6.881 1.00 74.44 96 PRO A C 1
ATOM 704 O O . PRO A 1 96 ? -0.671 12.689 6.162 1.00 74.44 96 PRO A O 1
ATOM 707 N N . THR A 1 97 ? 0.343 14.290 7.336 1.00 76.12 97 THR A N 1
ATOM 708 C CA . THR A 1 97 ? 1.708 13.837 7.004 1.00 76.12 97 THR A CA 1
ATOM 709 C C . THR A 1 97 ? 2.210 12.701 7.896 1.00 76.12 97 THR A C 1
ATOM 711 O O . THR A 1 97 ? 3.239 12.089 7.612 1.00 76.12 97 THR A O 1
ATOM 714 N N . SER A 1 98 ? 1.500 12.389 8.977 1.00 73.50 98 SER A N 1
ATOM 715 C CA . SER A 1 98 ? 1.855 11.309 9.904 1.00 73.50 98 SER A CA 1
ATOM 716 C C . SER A 1 98 ? 1.264 9.954 9.510 1.00 73.50 98 SER A C 1
ATOM 718 O O . SER A 1 98 ? 1.562 8.957 10.171 1.00 73.50 98 SER A O 1
ATOM 720 N N . GLN A 1 99 ? 0.448 9.898 8.451 1.00 78.94 99 GLN A N 1
ATOM 721 C CA . GLN A 1 99 ? -0.073 8.650 7.903 1.00 78.94 99 GLN A CA 1
ATOM 722 C C . GLN A 1 99 ? 0.988 8.011 6.996 1.00 78.94 99 GLN A C 1
ATOM 724 O O . GLN A 1 99 ? 1.478 8.617 6.045 1.00 78.94 99 GLN A O 1
ATOM 729 N N . GLY A 1 100 ? 1.391 6.789 7.332 1.00 82.31 100 GLY A N 1
ATOM 730 C CA . GLY A 1 100 ? 2.426 6.049 6.619 1.00 82.31 100 GLY A CA 1
ATOM 731 C C . GLY A 1 100 ? 2.255 4.551 6.824 1.00 82.31 100 GLY A C 1
ATOM 732 O O . GLY A 1 100 ? 1.727 4.118 7.854 1.00 82.31 100 GLY A O 1
ATOM 733 N N . ILE A 1 101 ? 2.693 3.777 5.834 1.00 83.94 101 ILE A N 1
ATOM 734 C CA . ILE A 1 101 ? 2.626 2.316 5.838 1.00 83.94 101 ILE A CA 1
ATOM 735 C C . ILE A 1 101 ? 4.001 1.710 5.581 1.00 83.94 101 ILE A C 1
ATOM 737 O O . ILE A 1 101 ? 4.796 2.239 4.799 1.00 83.94 101 ILE A O 1
ATOM 741 N N . THR A 1 102 ? 4.231 0.568 6.214 1.00 88.31 102 THR A N 1
ATOM 742 C CA . THR A 1 102 ? 5.315 -0.359 5.927 1.00 88.31 102 THR A CA 1
ATOM 743 C C . THR A 1 102 ? 4.766 -1.593 5.240 1.00 88.31 102 THR A C 1
ATOM 745 O O . THR A 1 102 ? 3.664 -2.046 5.551 1.00 88.31 102 THR A O 1
ATOM 748 N N . LEU A 1 103 ? 5.548 -2.163 4.327 1.00 90.31 103 LEU A N 1
ATOM 749 C CA . LEU A 1 103 ? 5.218 -3.431 3.682 1.00 90.31 103 LEU A CA 1
ATOM 750 C C . LEU A 1 103 ? 6.400 -4.386 3.818 1.00 90.31 103 LEU A C 1
ATOM 752 O O . LEU A 1 103 ? 7.512 -4.063 3.407 1.00 90.31 103 LEU A O 1
ATOM 756 N N . ARG A 1 104 ? 6.171 -5.548 4.436 1.00 88.69 104 ARG A N 1
ATOM 757 C CA . ARG A 1 104 ? 7.185 -6.576 4.727 1.00 88.69 104 ARG A CA 1
ATOM 758 C C . ARG A 1 104 ? 8.436 -6.003 5.419 1.00 88.69 104 ARG A C 1
ATOM 760 O O . ARG A 1 104 ? 9.556 -6.419 5.152 1.00 88.69 104 ARG A O 1
ATOM 767 N N . GLY A 1 105 ? 8.234 -5.020 6.302 1.00 85.31 105 GLY A N 1
ATOM 768 C CA . GLY A 1 105 ? 9.304 -4.334 7.040 1.00 85.31 105 GLY A CA 1
ATOM 769 C C . GLY A 1 105 ? 10.017 -3.206 6.279 1.00 85.31 105 GLY A C 1
ATOM 770 O O . GLY A 1 105 ? 10.879 -2.549 6.858 1.00 85.31 105 GLY A O 1
ATOM 771 N N . LEU A 1 106 ? 9.656 -2.937 5.021 1.00 85.50 106 LEU A N 1
ATOM 772 C CA . LEU A 1 106 ? 10.203 -1.838 4.218 1.00 85.50 106 LEU A CA 1
ATOM 773 C C . LEU A 1 106 ? 9.362 -0.564 4.376 1.00 85.50 106 LEU A C 1
ATOM 775 O O . LEU A 1 106 ? 8.151 -0.643 4.573 1.00 85.50 106 LEU A O 1
ATOM 779 N N . GLY A 1 107 ? 10.003 0.607 4.284 1.00 76.44 107 GLY A N 1
ATOM 780 C CA . GLY A 1 107 ? 9.324 1.909 4.372 1.00 76.44 107 GLY A CA 1
ATOM 781 C C . GLY A 1 107 ? 8.939 2.328 5.796 1.00 76.44 107 GLY A C 1
ATOM 782 O O . GLY A 1 107 ? 7.869 2.890 5.995 1.00 76.44 107 GLY A O 1
ATOM 783 N N . GLY A 1 108 ? 9.754 1.952 6.795 1.00 63.75 108 GLY A N 1
ATOM 784 C CA . GLY A 1 108 ? 9.387 1.944 8.221 1.00 63.75 108 GLY A CA 1
ATOM 785 C C . GLY A 1 108 ? 10.127 2.893 9.142 1.00 63.75 108 GLY A C 1
ATOM 786 O O . GLY A 1 108 ? 10.337 2.562 10.307 1.00 63.75 108 GLY A O 1
ATOM 787 N N . ASN A 1 109 ? 10.512 4.071 8.663 1.00 65.06 109 ASN A N 1
ATOM 788 C CA . ASN A 1 109 ? 10.953 5.148 9.547 1.00 65.06 109 ASN A CA 1
ATOM 789 C C . ASN A 1 109 ? 10.131 6.413 9.271 1.00 65.06 109 ASN A C 1
ATOM 791 O O . ASN A 1 109 ? 9.511 6.532 8.226 1.00 65.06 109 ASN A O 1
ATOM 795 N N . ALA A 1 110 ? 10.101 7.363 10.207 1.00 58.12 110 ALA A N 1
ATOM 796 C CA . ALA A 1 110 ? 9.248 8.553 10.099 1.00 58.12 11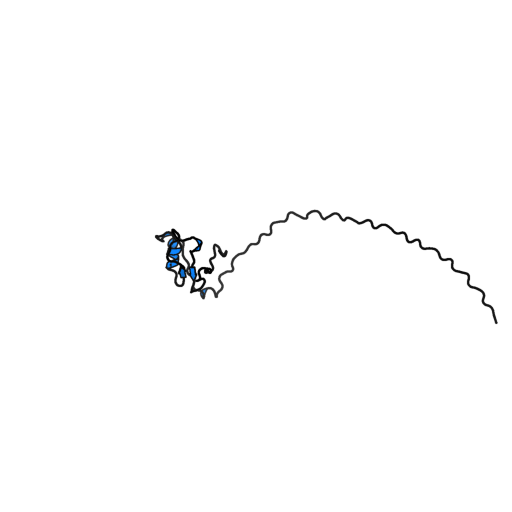0 ALA A CA 1
ATOM 797 C C . ALA A 1 110 ? 9.450 9.380 8.806 1.00 58.12 110 ALA A C 1
ATOM 799 O O . ALA A 1 110 ? 8.575 10.165 8.454 1.00 58.12 110 ALA A O 1
ATOM 800 N N . ALA A 1 111 ? 10.583 9.210 8.113 1.00 66.25 111 ALA A N 1
ATOM 801 C CA . ALA A 1 111 ? 10.921 9.902 6.872 1.00 66.25 111 ALA A CA 1
ATOM 802 C C . ALA A 1 111 ? 10.720 9.048 5.601 1.00 66.25 111 ALA A C 1
ATOM 804 O O . ALA A 1 111 ? 10.741 9.588 4.500 1.00 66.25 111 ALA A O 1
ATOM 805 N N . SER A 1 112 ? 10.540 7.731 5.725 1.00 70.00 112 SER A N 1
ATOM 806 C CA . SER A 1 112 ? 10.471 6.784 4.610 1.00 70.00 112 SER A CA 1
ATOM 807 C C . SER A 1 112 ? 9.163 6.014 4.670 1.00 70.00 112 SER A C 1
ATOM 809 O O . SER A 1 112 ? 8.793 5.502 5.719 1.00 70.00 112 SER A O 1
ATOM 811 N N . ARG A 1 113 ? 8.477 5.919 3.533 1.00 80.62 113 ARG A N 1
ATOM 812 C CA . ARG A 1 113 ? 7.226 5.176 3.363 1.00 80.62 113 ARG A CA 1
ATOM 813 C C . ARG A 1 113 ? 7.420 4.121 2.281 1.00 80.62 113 ARG A C 1
ATOM 815 O O . ARG A 1 113 ? 8.272 4.286 1.407 1.00 80.62 113 ARG A O 1
ATOM 822 N N . THR A 1 114 ? 6.633 3.051 2.327 1.00 88.44 114 THR A N 1
ATOM 823 C CA . THR A 1 114 ? 6.536 2.129 1.187 1.00 88.44 114 THR A CA 1
ATOM 824 C C . THR A 1 114 ? 6.063 2.884 -0.059 1.00 88.44 114 THR A C 1
ATOM 826 O O . THR A 1 114 ? 5.311 3.853 0.049 1.00 88.44 114 THR A O 1
ATOM 829 N N . LEU A 1 115 ? 6.500 2.434 -1.240 1.00 88.94 115 LEU A N 1
ATOM 830 C CA . LEU A 1 115 ? 6.054 2.976 -2.520 1.00 88.94 115 LEU A CA 1
ATOM 831 C C . LEU A 1 115 ? 4.525 2.889 -2.633 1.00 88.94 115 LEU A C 1
ATOM 833 O O . LEU A 1 115 ? 3.949 1.806 -2.533 1.00 88.94 115 LEU A O 1
ATOM 837 N N . LEU A 1 116 ? 3.890 4.033 -2.877 1.00 87.50 116 LEU A N 1
ATOM 838 C CA . LEU A 1 116 ? 2.465 4.138 -3.150 1.00 87.50 116 LEU A CA 1
ATOM 839 C C . LEU A 1 116 ? 2.274 4.716 -4.548 1.00 87.50 116 LEU A C 1
ATOM 841 O O . LEU A 1 116 ? 2.885 5.727 -4.895 1.00 87.50 116 LEU A O 1
ATOM 845 N N . LEU A 1 117 ? 1.431 4.061 -5.339 1.00 91.38 117 LEU A N 1
ATOM 846 C CA . LEU A 1 117 ? 1.071 4.509 -6.673 1.00 91.38 117 LEU A CA 1
ATOM 847 C C . LEU A 1 117 ? -0.422 4.812 -6.702 1.00 91.38 117 LEU A C 1
ATOM 849 O O . LEU A 1 117 ? -1.224 4.022 -6.205 1.00 91.38 117 LEU A O 1
ATOM 853 N N . LEU A 1 118 ? -0.780 5.933 -7.317 1.00 91.69 118 LEU A N 1
ATOM 854 C CA . LEU A 1 118 ? -2.147 6.237 -7.718 1.00 91.69 118 LEU A CA 1
ATOM 855 C C . LEU A 1 118 ? -2.192 6.156 -9.239 1.00 91.69 118 LEU A C 1
ATOM 857 O O . LEU A 1 118 ? -1.459 6.883 -9.905 1.00 91.69 118 LEU A O 1
ATOM 861 N N . ASP A 1 119 ? -2.976 5.222 -9.773 1.00 90.88 119 ASP A N 1
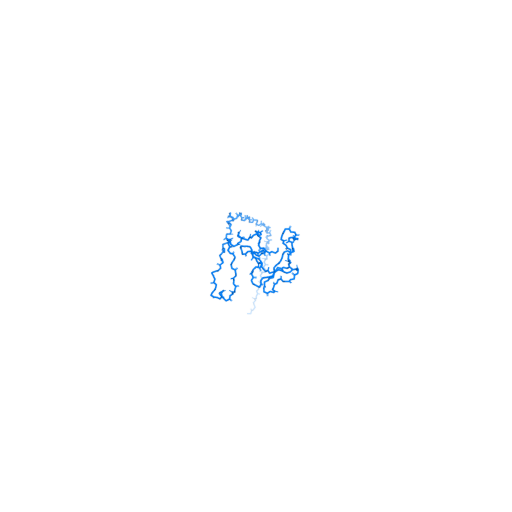ATOM 862 C CA . ASP A 1 119 ? -3.103 4.989 -11.218 1.00 90.88 119 ASP A CA 1
ATOM 863 C C . AS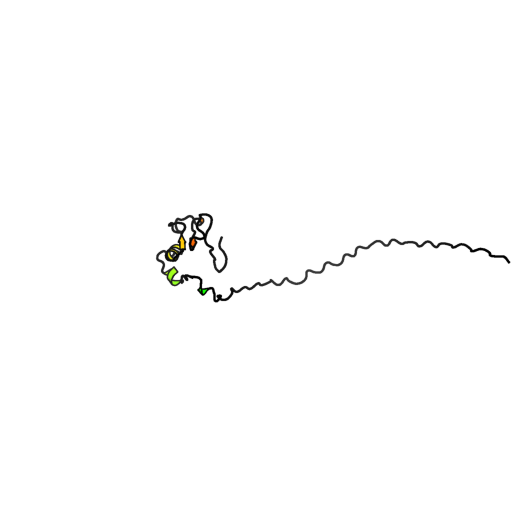P A 1 119 ? -1.746 4.821 -11.933 1.00 90.88 119 ASP A C 1
ATOM 865 O O . ASP A 1 119 ? -1.514 5.322 -13.031 1.00 90.88 119 ASP A O 1
ATOM 869 N N . GLY A 1 120 ? -0.810 4.123 -11.279 1.00 88.19 120 GLY A N 1
ATOM 870 C CA . GLY A 1 120 ? 0.542 3.884 -11.797 1.00 88.19 120 GLY A CA 1
ATOM 871 C C . GLY A 1 120 ? 1.533 5.034 -11.582 1.00 88.19 120 GLY A C 1
ATOM 872 O O . GLY A 1 120 ? 2.697 4.905 -11.958 1.00 88.19 120 GLY A O 1
ATOM 873 N N . VAL A 1 121 ? 1.123 6.131 -10.940 1.00 92.06 121 VAL A N 1
ATOM 874 C CA . VAL A 1 121 ? 1.982 7.290 -10.664 1.00 92.06 121 VAL A CA 1
ATOM 875 C C . VAL A 1 121 ? 2.452 7.283 -9.205 1.00 92.06 121 VAL A C 1
ATOM 877 O O . VAL A 1 121 ? 1.605 7.304 -8.306 1.00 92.06 121 VAL A O 1
ATOM 880 N N . PRO A 1 122 ? 3.772 7.302 -8.932 1.00 90.12 122 PRO A N 1
ATOM 881 C CA . PRO A 1 122 ? 4.298 7.402 -7.572 1.00 90.12 122 PRO A CA 1
ATOM 882 C C . PRO A 1 122 ? 3.794 8.649 -6.836 1.00 90.12 122 PRO A C 1
ATOM 884 O O . PRO A 1 122 ? 3.804 9.745 -7.392 1.00 90.12 122 PRO A O 1
ATOM 887 N N . GLN A 1 123 ? 3.387 8.483 -5.578 1.00 86.38 123 GLN A N 1
ATOM 888 C CA . GLN A 1 123 ? 2.962 9.573 -4.698 1.00 86.38 123 GLN A CA 1
ATOM 889 C C . GLN A 1 123 ? 4.042 9.827 -3.637 1.00 86.38 123 GLN A C 1
ATOM 891 O O . GLN A 1 123 ? 4.408 8.910 -2.897 1.00 86.38 123 GLN A O 1
ATOM 896 N N . THR A 1 124 ? 4.562 11.055 -3.585 1.00 75.00 124 THR A N 1
ATOM 897 C CA . THR A 1 124 ? 5.611 11.502 -2.645 1.00 75.00 124 THR A CA 1
ATOM 898 C C . THR A 1 124 ? 5.034 12.279 -1.473 1.00 75.00 124 THR A C 1
ATOM 900 O O . THR A 1 124 ? 4.262 13.222 -1.752 1.00 75.00 124 THR A O 1
#

Organism: Xanthomonas perforans (NCBI:txid442694)